Protein AF-A0AAJ5CCW8-F1 (afdb_monomer_lite)

Radius of gyration: 16.3 Å; chains: 1; bounding box: 38×35×53 Å

pLDDT: mean 77.73, std 12.55, range [43.25, 93.69]

Foldseek 3Di:
DDVVVLVVLLVLLCVVVVVCVPDVCLVVQLVSLVVSLVVLVVVLPPPDDLLSNLSSLLSNLSSLLSNLVSCLSVVVLVSNVVSLVSSVVSLVSSPPLVSVQVCLQQGRLLSQLSSCVSVLNLVRNLVSLVSNCPTPVCVVDVVSNVVSVVSNVSSVVSVVVVVD

Secondary structure (DSSP, 8-state):
--HHHHHHHHHHHHTTHHHHTTT--HHHHHHHHHHHHHHHHHHHTS---HHHHHHHHHHHHHHHHHHHHHHHHTT-HHHHHHHHHHHHHHHHHH--HHHHHHIIIIIIHHHHHHHHHHTT-HHHHHHHHHHHHTSHHHHH-HHHHHHHHHHHHHHHHHHHTT--

Sequence (164 aa):
MDMSDVAHAAAGVNAPVETDDRQGGHAKLEKAAVKGHDSVLELQQRNVGERLLRALYALAAEYSTSAAWSCIDARNLDQTQRHLNESATYVGLSQDGPTETRVRVNLSGQPLSTLAHQRRNGPEALAAAQASQASWAARRDPFFDSPGHVRAALAVPALGASRD

Structure (mmCIF, N/CA/C/O backbone):
data_AF-A0AAJ5CCW8-F1
#
_entry.id   AF-A0AAJ5CCW8-F1
#
loop_
_atom_site.group_PDB
_atom_site.id
_atom_site.type_symbol
_atom_site.label_atom_id
_atom_site.label_alt_id
_atom_site.label_comp_id
_atom_site.label_asym_id
_atom_site.label_entity_id
_atom_site.label_seq_id
_atom_site.pdbx_PDB_ins_code
_atom_site.Cartn_x
_atom_site.Cartn_y
_atom_site.Cartn_z
_atom_site.occupancy
_atom_site.B_iso_or_equiv
_atom_site.auth_seq_id
_atom_site.auth_comp_id
_atom_site.auth_asym_id
_atom_site.auth_atom_id
_atom_site.pdbx_PDB_model_num
ATOM 1 N N . MET A 1 1 ? -13.644 4.071 22.074 1.00 64.88 1 MET A N 1
ATOM 2 C CA . MET A 1 1 ? -12.596 3.547 21.184 1.00 64.88 1 MET A CA 1
ATOM 3 C C . MET A 1 1 ? -11.330 4.315 21.499 1.00 64.88 1 MET A C 1
ATOM 5 O O . MET A 1 1 ? -11.420 5.531 21.637 1.00 64.88 1 MET A O 1
ATOM 9 N N . ASP A 1 2 ? -10.216 3.620 21.691 1.00 78.06 2 ASP A N 1
ATOM 10 C CA . ASP A 1 2 ? -8.948 4.210 22.144 1.00 78.06 2 ASP A CA 1
ATOM 11 C C . ASP A 1 2 ? -7.758 3.665 21.331 1.00 78.06 2 ASP A C 1
ATOM 13 O O . ASP A 1 2 ? -7.898 2.727 20.549 1.00 78.06 2 ASP A O 1
ATOM 17 N N . MET A 1 3 ? -6.567 4.236 21.509 1.00 76.31 3 MET A N 1
ATOM 18 C CA . MET A 1 3 ? -5.326 3.829 20.843 1.00 76.31 3 MET A CA 1
ATOM 19 C C . MET A 1 3 ? -4.952 2.359 21.081 1.00 76.31 3 MET A C 1
ATOM 21 O O . MET A 1 3 ? -4.253 1.774 20.256 1.00 76.31 3 MET A O 1
ATOM 25 N N . SER A 1 4 ? -5.437 1.746 22.165 1.00 79.12 4 SER A N 1
ATOM 26 C CA . SER A 1 4 ? -5.298 0.305 22.409 1.00 79.12 4 SER A CA 1
ATOM 27 C C . SER A 1 4 ? -5.991 -0.541 21.329 1.00 79.12 4 SER A C 1
ATOM 29 O O . SER A 1 4 ? -5.431 -1.536 20.871 1.00 79.12 4 SER A O 1
ATOM 31 N N . ASP A 1 5 ? -7.161 -0.106 20.843 1.00 74.38 5 ASP A N 1
ATOM 32 C CA . ASP A 1 5 ? -7.896 -0.800 19.776 1.00 74.38 5 ASP A CA 1
ATOM 33 C C . ASP A 1 5 ? -7.099 -0.765 18.459 1.00 74.38 5 ASP A C 1
ATOM 35 O O . ASP A 1 5 ? -7.025 -1.759 17.736 1.00 74.38 5 ASP A O 1
ATOM 39 N N . VAL A 1 6 ? -6.428 0.360 18.179 1.00 69.38 6 VAL A N 1
ATOM 40 C CA . VAL A 1 6 ? -5.529 0.505 17.021 1.00 69.38 6 VAL A CA 1
ATOM 41 C C . VAL A 1 6 ? -4.279 -0.343 17.182 1.00 69.38 6 VAL A C 1
ATOM 43 O O . VAL A 1 6 ? -3.856 -0.968 16.220 1.00 69.38 6 VAL A O 1
ATOM 46 N N . ALA A 1 7 ? -3.697 -0.408 18.380 1.00 74.25 7 ALA A N 1
ATOM 47 C CA . ALA A 1 7 ? -2.532 -1.249 18.640 1.00 74.25 7 ALA A CA 1
ATOM 48 C C . ALA A 1 7 ? -2.855 -2.741 18.453 1.00 74.25 7 ALA A C 1
ATOM 50 O O . ALA A 1 7 ? -2.058 -3.476 17.872 1.00 74.25 7 ALA A O 1
ATOM 51 N N . HIS A 1 8 ? -4.042 -3.181 18.882 1.00 76.94 8 HIS A N 1
ATOM 52 C CA . HIS A 1 8 ? -4.507 -4.547 18.651 1.00 76.94 8 HIS A CA 1
ATOM 53 C C . HIS A 1 8 ? -4.725 -4.827 17.158 1.00 76.94 8 HIS A C 1
ATOM 55 O O . HIS A 1 8 ? -4.272 -5.850 16.646 1.00 76.94 8 HIS A O 1
ATOM 61 N N . ALA A 1 9 ? -5.346 -3.890 16.437 1.00 73.88 9 ALA A N 1
ATOM 62 C CA . ALA A 1 9 ? -5.501 -3.992 14.990 1.00 73.88 9 ALA A CA 1
ATOM 63 C C . ALA A 1 9 ? -4.146 -3.950 14.252 1.00 73.88 9 ALA A C 1
ATOM 65 O O . ALA A 1 9 ? -3.971 -4.672 13.277 1.00 73.88 9 ALA A O 1
ATOM 66 N N . ALA A 1 10 ? -3.162 -3.185 14.731 1.00 70.81 10 ALA A N 1
ATOM 67 C CA . ALA A 1 10 ? -1.808 -3.125 14.178 1.00 70.81 10 ALA A CA 1
ATOM 68 C C . ALA A 1 10 ? -1.011 -4.416 14.407 1.00 70.81 10 ALA A C 1
ATOM 70 O O . ALA A 1 10 ? -0.263 -4.843 13.530 1.00 70.81 10 ALA A O 1
ATOM 71 N N . ALA A 1 11 ? -1.212 -5.101 15.536 1.00 71.44 11 ALA A N 1
ATOM 72 C CA . ALA A 1 11 ? -0.612 -6.417 15.763 1.00 71.44 11 ALA A CA 1
ATOM 73 C C . ALA A 1 11 ? -1.048 -7.446 14.698 1.00 71.44 11 ALA A C 1
ATOM 75 O O . ALA A 1 11 ? -0.264 -8.314 14.311 1.00 71.44 11 ALA A O 1
ATOM 76 N N . GLY A 1 12 ? -2.267 -7.304 14.165 1.00 68.38 12 GLY A N 1
ATOM 77 C CA . GLY A 1 12 ? -2.777 -8.117 13.060 1.00 68.38 12 GLY A CA 1
ATOM 78 C C . GLY A 1 12 ? -2.079 -7.895 11.711 1.00 68.38 12 GLY A C 1
ATOM 79 O O . GLY A 1 12 ? -2.146 -8.783 10.866 1.00 68.38 12 GLY A O 1
ATOM 80 N N . VAL A 1 13 ? -1.370 -6.774 11.509 1.00 62.19 13 VAL A N 1
ATOM 81 C CA . VAL A 1 13 ? -0.558 -6.524 10.298 1.00 62.19 13 VAL A CA 1
ATOM 82 C C . VAL A 1 13 ? 0.726 -7.355 10.311 1.00 62.19 13 VAL A C 1
ATOM 84 O O . VAL A 1 13 ? 1.154 -7.832 9.263 1.00 62.19 13 VAL A O 1
ATOM 87 N N . ASN A 1 14 ? 1.325 -7.555 11.491 1.00 58.88 14 ASN A N 1
ATOM 88 C CA . ASN A 1 14 ? 2.616 -8.239 11.652 1.00 58.88 14 ASN A CA 1
ATOM 89 C C . ASN A 1 14 ? 2.484 -9.754 11.880 1.00 58.88 14 ASN A C 1
ATOM 91 O O . ASN A 1 14 ? 3.355 -10.514 11.462 1.00 58.88 14 ASN A O 1
ATOM 95 N N . ALA A 1 15 ? 1.388 -10.216 12.491 1.00 58.72 15 ALA A N 1
ATOM 96 C CA . ALA A 1 15 ? 1.136 -11.645 12.728 1.00 58.72 15 ALA A CA 1
ATOM 97 C C . ALA A 1 15 ? 1.183 -12.548 11.461 1.00 58.72 15 ALA A C 1
ATOM 99 O O . ALA A 1 15 ? 1.638 -13.694 11.553 1.00 58.72 15 ALA A O 1
ATOM 100 N N . PRO A 1 16 ? 0.755 -12.087 10.268 1.00 55.00 16 PRO A N 1
ATOM 101 C CA . PRO A 1 16 ? 0.851 -12.862 9.035 1.00 55.00 16 PRO A CA 1
ATOM 102 C C . PRO A 1 16 ? 2.297 -13.026 8.536 1.00 55.00 16 PRO A C 1
ATOM 104 O O . PRO A 1 16 ? 2.636 -14.100 8.047 1.00 55.00 16 PRO A O 1
ATOM 107 N N . VAL A 1 17 ? 3.163 -12.019 8.722 1.00 52.94 17 VAL A N 1
ATOM 108 C CA . VAL A 1 17 ? 4.563 -12.023 8.242 1.00 52.94 17 VAL A CA 1
ATOM 109 C C . VAL A 1 17 ? 5.388 -13.117 8.930 1.00 52.94 17 VAL A C 1
ATOM 111 O O . VAL A 1 17 ? 6.108 -13.858 8.271 1.00 52.94 17 VAL A O 1
ATOM 114 N N . GLU A 1 18 ? 5.207 -13.317 10.239 1.00 48.78 18 GLU A N 1
ATOM 115 C CA . GLU A 1 18 ? 5.891 -14.385 10.995 1.00 48.78 18 GLU A CA 1
ATOM 116 C C . GLU A 1 18 ? 5.386 -15.802 10.662 1.00 48.78 18 GLU A C 1
ATOM 118 O O . GLU A 1 18 ? 6.042 -16.810 10.963 1.00 48.78 18 GLU A O 1
ATOM 123 N N . THR A 1 19 ? 4.195 -15.903 10.069 1.00 47.16 19 THR A N 1
ATOM 124 C CA . THR A 1 19 ? 3.574 -17.179 9.692 1.00 47.16 19 THR A CA 1
ATOM 125 C C . THR A 1 19 ? 3.908 -17.564 8.246 1.00 47.16 19 THR A C 1
ATOM 127 O O . THR A 1 19 ? 4.002 -18.756 7.943 1.00 47.16 19 THR A O 1
ATOM 130 N N . ASP A 1 20 ? 4.132 -16.579 7.370 1.00 50.62 20 ASP A N 1
ATOM 131 C CA . ASP A 1 20 ? 4.414 -16.788 5.946 1.00 50.62 20 ASP A CA 1
ATOM 132 C C . ASP A 1 20 ? 5.796 -17.377 5.669 1.00 50.62 20 ASP A C 1
ATOM 134 O O . ASP A 1 20 ? 5.904 -18.298 4.856 1.00 50.62 20 ASP A O 1
ATOM 138 N N . ASP A 1 21 ? 6.803 -16.966 6.449 1.00 49.00 21 ASP A N 1
ATOM 139 C CA . ASP A 1 21 ? 8.187 -17.468 6.385 1.00 49.00 21 ASP A CA 1
ATOM 140 C C . ASP A 1 21 ? 8.284 -19.009 6.477 1.00 49.00 21 ASP A C 1
ATOM 142 O O . ASP A 1 21 ? 9.308 -19.602 6.140 1.00 49.00 21 ASP A O 1
ATOM 146 N N . ARG A 1 22 ? 7.216 -19.692 6.923 1.00 47.59 22 ARG A N 1
ATOM 147 C CA . ARG A 1 22 ? 7.162 -21.152 7.093 1.00 47.59 22 ARG A CA 1
ATOM 148 C C . ARG A 1 22 ? 6.261 -21.926 6.129 1.00 47.59 22 ARG A C 1
ATOM 150 O O . ARG A 1 22 ? 6.411 -23.146 6.089 1.00 47.59 22 ARG A O 1
ATOM 157 N N . GLN A 1 23 ? 5.293 -21.318 5.431 1.00 47.91 23 GLN A N 1
ATOM 158 C CA . GLN A 1 23 ? 4.212 -22.100 4.785 1.00 47.91 23 GLN A CA 1
ATOM 159 C C . GLN A 1 23 ? 3.814 -21.699 3.353 1.00 47.91 23 GLN A C 1
ATOM 161 O O . GLN A 1 23 ? 2.994 -22.411 2.769 1.00 47.91 23 GLN A O 1
ATOM 166 N N . GLY A 1 24 ? 4.378 -20.638 2.759 1.00 53.53 24 GLY A N 1
ATOM 167 C CA . GLY A 1 24 ? 4.125 -20.285 1.347 1.00 53.53 24 GLY A CA 1
ATOM 168 C C . GLY A 1 24 ? 2.647 -19.999 1.045 1.00 53.53 24 GLY A C 1
ATOM 169 O O . GLY A 1 24 ? 2.085 -20.471 0.054 1.00 53.53 24 GLY A O 1
ATOM 170 N N . GLY A 1 25 ? 1.973 -19.299 1.959 1.00 58.97 25 GLY A N 1
ATOM 171 C CA . GLY A 1 25 ? 0.517 -19.211 2.033 1.00 58.97 25 GLY A CA 1
ATOM 172 C C . GLY A 1 25 ? -0.062 -17.921 1.458 1.00 58.97 25 GLY A C 1
ATOM 173 O O . GLY A 1 25 ? -0.936 -17.339 2.098 1.00 58.97 25 GLY A O 1
ATOM 174 N N . HIS A 1 26 ? 0.369 -17.481 0.273 1.00 67.88 26 HIS A N 1
ATOM 175 C CA . HIS A 1 26 ? 0.058 -16.146 -0.272 1.00 67.88 26 HIS A CA 1
ATOM 176 C C . HIS A 1 26 ? -1.450 -15.807 -0.303 1.00 67.88 26 HIS A C 1
ATOM 178 O O . HIS A 1 26 ? -1.858 -14.717 0.087 1.00 67.88 26 HIS A O 1
ATOM 184 N N . ALA A 1 27 ? -2.324 -16.762 -0.648 1.00 70.19 27 ALA A N 1
ATOM 185 C CA . ALA A 1 27 ? -3.778 -16.534 -0.657 1.00 70.19 27 ALA A CA 1
ATOM 186 C C . ALA A 1 27 ? -4.402 -16.414 0.751 1.00 70.19 27 ALA A C 1
ATOM 188 O O . ALA A 1 27 ? -5.470 -15.823 0.920 1.00 70.19 27 ALA A O 1
ATOM 189 N N . LYS A 1 28 ? -3.776 -17.008 1.777 1.00 75.81 28 LYS A N 1
ATOM 190 C CA . LYS A 1 28 ? -4.209 -16.840 3.174 1.00 75.81 28 LYS A CA 1
ATOM 191 C C . LYS A 1 28 ? -3.764 -15.482 3.710 1.00 75.81 28 LYS A C 1
ATOM 193 O O . LYS A 1 28 ? -4.531 -14.864 4.444 1.00 75.81 28 LYS A O 1
ATOM 198 N N . LEU A 1 29 ? -2.577 -15.022 3.311 1.00 76.19 29 LEU A N 1
ATOM 199 C CA . LEU A 1 29 ? -2.074 -13.694 3.648 1.00 76.19 29 LEU A CA 1
ATOM 200 C C . LEU A 1 29 ? -2.924 -12.580 3.050 1.00 76.19 29 LEU A C 1
ATOM 202 O O . LEU A 1 29 ? -3.338 -11.695 3.791 1.00 76.19 29 LEU A O 1
ATOM 206 N N . GLU A 1 30 ? -3.253 -12.660 1.757 1.00 80.56 30 GLU A N 1
ATOM 207 C CA . GLU A 1 30 ? -4.132 -11.685 1.101 1.00 80.56 30 GLU A CA 1
ATOM 208 C C . GLU A 1 30 ? -5.466 -11.581 1.852 1.00 80.56 30 GLU A C 1
ATOM 210 O O . GLU A 1 30 ? -5.875 -10.498 2.260 1.00 80.56 30 GLU A O 1
ATOM 215 N N . LYS A 1 31 ? -6.114 -12.719 2.136 1.00 83.69 31 LYS A N 1
ATOM 216 C CA . LYS A 1 31 ? -7.386 -12.748 2.875 1.00 83.69 31 LYS A CA 1
ATOM 217 C C . LYS A 1 31 ? -7.271 -12.187 4.289 1.00 83.69 31 LYS A C 1
ATOM 219 O O . LYS A 1 31 ? -8.190 -11.511 4.745 1.00 83.69 31 LYS A O 1
ATOM 224 N N . ALA A 1 32 ? -6.183 -12.483 4.997 1.00 83.44 32 ALA A N 1
ATOM 225 C CA . ALA A 1 32 ? -5.947 -11.940 6.329 1.00 83.44 32 ALA A CA 1
ATOM 226 C C . ALA A 1 32 ? -5.738 -10.420 6.278 1.00 83.44 32 ALA A C 1
ATOM 228 O O . ALA A 1 32 ? -6.315 -9.701 7.093 1.00 83.44 32 ALA A O 1
ATOM 229 N N . ALA A 1 33 ? -4.981 -9.937 5.290 1.00 83.81 33 ALA A N 1
ATOM 230 C CA . ALA A 1 33 ? -4.729 -8.521 5.082 1.00 83.81 33 ALA A CA 1
ATOM 231 C C . ALA A 1 33 ? -6.011 -7.758 4.717 1.00 83.81 33 ALA A C 1
ATOM 233 O O . ALA A 1 33 ? -6.298 -6.731 5.327 1.00 83.81 33 ALA A O 1
ATOM 234 N N . VAL A 1 34 ? -6.833 -8.301 3.812 1.00 86.50 34 VAL A N 1
ATOM 235 C CA . VAL A 1 34 ? -8.146 -7.736 3.459 1.00 86.50 34 VAL A CA 1
ATOM 236 C C . VAL A 1 34 ? -9.079 -7.718 4.671 1.00 86.50 34 VAL A C 1
ATOM 238 O O . VAL A 1 34 ? -9.678 -6.693 4.970 1.00 86.50 34 VAL A O 1
ATOM 241 N N . LYS A 1 35 ? -9.145 -8.805 5.451 1.00 86.81 35 LYS A N 1
ATOM 242 C CA . LYS A 1 35 ? -9.964 -8.837 6.673 1.00 86.81 35 LYS A CA 1
ATOM 243 C C . LYS A 1 35 ? -9.524 -7.783 7.697 1.00 86.81 35 LYS A C 1
ATOM 245 O O . LYS A 1 35 ? -10.364 -7.172 8.3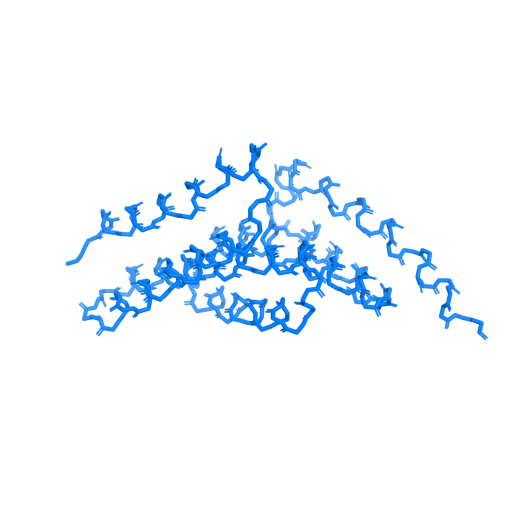60 1.00 86.81 35 LYS A O 1
ATOM 250 N N . GLY A 1 36 ? -8.215 -7.596 7.855 1.00 81.81 36 GLY A N 1
ATOM 251 C CA . GLY A 1 36 ? -7.652 -6.561 8.717 1.00 81.81 36 GLY A CA 1
ATOM 252 C C . GLY A 1 36 ? -8.002 -5.157 8.228 1.00 81.81 36 GLY A C 1
ATOM 253 O O . GLY A 1 36 ? -8.481 -4.344 9.016 1.00 81.81 36 GLY A O 1
ATOM 254 N N . HIS A 1 37 ? -7.862 -4.908 6.924 1.00 85.56 37 HIS A N 1
ATOM 255 C CA . HIS A 1 37 ? -8.300 -3.674 6.272 1.00 85.56 37 HIS A CA 1
ATOM 256 C C . HIS A 1 37 ? -9.786 -3.383 6.532 1.00 85.56 37 HIS A C 1
ATOM 258 O O . HIS A 1 37 ? -10.122 -2.300 7.006 1.00 85.56 37 HIS A O 1
ATOM 264 N N . ASP A 1 38 ? -10.668 -4.357 6.310 1.00 86.44 38 ASP A N 1
ATOM 265 C CA . ASP A 1 38 ? -12.112 -4.179 6.493 1.00 86.44 38 ASP A CA 1
ATOM 266 C C . ASP A 1 38 ? -12.454 -3.864 7.954 1.00 86.44 38 ASP A C 1
ATOM 268 O O . ASP A 1 38 ? -13.235 -2.956 8.235 1.00 86.44 38 ASP A O 1
ATOM 272 N N . SER A 1 39 ? -11.781 -4.531 8.897 1.00 84.88 39 SER A N 1
ATOM 273 C CA . SER A 1 39 ? -11.928 -4.252 10.331 1.00 84.88 39 SER A CA 1
ATOM 274 C C . SER A 1 39 ? -11.526 -2.810 10.674 1.00 84.88 39 SER A C 1
ATOM 276 O O . SER A 1 39 ? -12.171 -2.158 11.492 1.00 84.88 39 SER A O 1
ATOM 278 N N . VAL A 1 40 ? -10.476 -2.278 10.042 1.00 86.00 40 VAL A N 1
ATOM 279 C CA . VAL A 1 40 ? -10.037 -0.886 10.230 1.00 86.00 40 VAL A CA 1
ATOM 280 C C . VAL A 1 40 ? -11.060 0.104 9.673 1.00 86.00 40 VAL A C 1
ATOM 282 O O . VAL A 1 40 ? -11.350 1.108 10.328 1.00 86.00 40 VAL A O 1
ATOM 285 N N . LEU A 1 41 ? -11.654 -0.187 8.513 1.00 86.00 41 LEU A N 1
ATOM 286 C CA . LEU A 1 41 ? -12.711 0.647 7.937 1.00 86.00 41 LEU A CA 1
ATOM 287 C C . LEU A 1 41 ? -13.996 0.626 8.773 1.00 86.00 41 LEU A C 1
ATOM 289 O O . LEU A 1 41 ? -14.634 1.662 8.950 1.00 86.00 41 LEU A O 1
ATOM 293 N N . GLU A 1 42 ? -14.368 -0.514 9.354 1.00 87.19 42 GLU A N 1
ATOM 294 C CA . GLU A 1 42 ? -15.498 -0.588 10.291 1.00 87.19 42 GLU A CA 1
ATOM 295 C C . GLU A 1 42 ? -15.268 0.281 11.533 1.00 87.19 42 GLU A C 1
ATOM 297 O O . GLU A 1 42 ? -16.179 0.952 12.027 1.00 87.19 42 GLU A O 1
ATOM 302 N N . LEU A 1 43 ? -14.036 0.296 12.045 1.00 84.88 43 LEU A N 1
ATOM 303 C CA . LEU A 1 43 ? -13.659 1.143 13.170 1.00 84.88 43 LEU A CA 1
ATOM 304 C C . LEU A 1 43 ? -13.694 2.634 12.808 1.00 84.88 43 LEU A C 1
ATOM 306 O O . LEU A 1 43 ? -14.100 3.451 13.636 1.00 84.88 43 LEU A O 1
ATOM 310 N N . GLN A 1 44 ? -13.338 2.981 11.571 1.00 83.19 44 GLN A N 1
ATOM 311 C CA . GLN A 1 44 ? -13.388 4.343 11.038 1.00 83.19 44 GLN A CA 1
ATOM 312 C C . GLN A 1 44 ? -14.811 4.926 11.011 1.00 83.19 44 GLN A C 1
ATOM 314 O O . GLN A 1 44 ? -14.988 6.126 11.206 1.00 83.19 44 GLN A O 1
ATOM 319 N N . GLN A 1 45 ? -15.828 4.091 10.778 1.00 83.06 45 GLN A N 1
ATOM 320 C CA . GLN A 1 45 ? -17.232 4.522 10.708 1.00 83.06 45 GLN A CA 1
ATOM 321 C C . GLN A 1 45 ? -17.818 4.918 12.072 1.00 83.06 45 GLN A C 1
ATOM 323 O O . GLN A 1 45 ? -18.915 5.475 12.151 1.00 83.06 45 GLN A O 1
ATOM 328 N N . ARG A 1 46 ? -17.107 4.635 13.166 1.00 84.44 46 ARG A N 1
ATOM 329 C CA . ARG A 1 46 ? -17.502 5.050 14.515 1.00 84.44 46 ARG A CA 1
ATOM 330 C C . ARG A 1 46 ? -17.129 6.519 14.718 1.00 84.44 46 ARG A C 1
ATOM 332 O O . ARG A 1 46 ? -16.202 7.021 14.096 1.00 84.44 46 ARG A O 1
ATOM 339 N N . ASN A 1 47 ? -17.824 7.223 15.611 1.00 76.56 47 ASN A N 1
ATOM 340 C CA . ASN A 1 47 ? -17.472 8.608 15.937 1.00 76.56 47 ASN A CA 1
ATOM 341 C C . ASN A 1 47 ? -16.107 8.641 16.660 1.00 76.56 47 ASN A C 1
ATOM 343 O O . ASN A 1 47 ? -16.032 8.403 17.868 1.00 76.56 47 ASN A O 1
ATOM 347 N N . VAL A 1 48 ? -15.030 8.853 15.902 1.00 82.31 48 VAL A N 1
ATOM 348 C CA . VAL A 1 48 ? -13.633 8.809 16.355 1.00 82.31 48 VAL A CA 1
ATOM 349 C C . VAL A 1 48 ? -12.992 10.194 16.283 1.00 82.31 48 VAL A C 1
ATOM 351 O O . VAL A 1 48 ? -13.279 10.986 15.389 1.00 82.31 48 VAL A O 1
ATOM 354 N N . GLY A 1 49 ? -12.096 10.497 17.225 1.00 86.75 49 GLY A N 1
ATOM 355 C CA . GLY A 1 49 ? -11.316 11.736 17.185 1.00 86.75 49 GLY A CA 1
ATOM 356 C C . GLY A 1 49 ? -10.330 11.759 16.011 1.00 86.75 49 GLY A C 1
ATOM 357 O O . GLY A 1 49 ? -9.857 10.717 15.563 1.00 86.75 49 GLY A O 1
ATOM 358 N N . GLU A 1 50 ? -9.958 12.952 15.550 1.00 86.25 50 GLU A N 1
ATOM 359 C CA . GLU A 1 50 ? -9.119 13.150 14.357 1.00 86.25 50 GLU A CA 1
ATOM 360 C C . GLU A 1 50 ? -7.778 12.398 14.407 1.00 86.25 50 GLU A C 1
ATOM 362 O O . GLU A 1 50 ? -7.368 11.772 13.432 1.00 86.25 50 GLU A O 1
ATOM 367 N N . ARG A 1 51 ? -7.109 12.391 15.566 1.00 83.88 51 ARG A N 1
ATOM 368 C CA . ARG A 1 51 ? -5.855 11.644 15.762 1.00 83.88 51 ARG A CA 1
ATOM 369 C C . ARG A 1 51 ? -6.039 10.138 15.561 1.00 83.88 51 ARG A C 1
ATOM 371 O O . ARG A 1 51 ? -5.181 9.489 14.970 1.00 83.88 51 ARG A O 1
ATOM 378 N N . LEU A 1 52 ? -7.146 9.597 16.064 1.00 84.38 52 LEU A N 1
ATOM 379 C CA . LEU A 1 52 ? -7.471 8.180 15.952 1.00 84.38 52 LEU A CA 1
ATOM 380 C C . LEU A 1 52 ? -7.820 7.825 14.501 1.00 84.38 52 LEU A C 1
ATOM 382 O O . LEU A 1 52 ? -7.341 6.824 13.982 1.00 84.38 52 LEU A O 1
ATOM 386 N N . LEU A 1 53 ? -8.572 8.695 13.824 1.00 86.75 53 LEU A N 1
ATOM 387 C CA . LEU A 1 53 ? -8.915 8.555 12.410 1.00 86.75 53 LEU A CA 1
ATOM 388 C C . LEU A 1 53 ? -7.670 8.505 11.508 1.00 86.75 53 LEU A C 1
ATOM 390 O O . LEU A 1 53 ? -7.552 7.628 10.657 1.00 86.75 53 LEU A O 1
ATOM 394 N N . ARG A 1 54 ? -6.708 9.406 11.731 1.00 85.94 54 ARG A N 1
ATOM 395 C CA . ARG A 1 54 ? -5.425 9.428 11.009 1.00 85.94 54 ARG A CA 1
ATOM 396 C C . ARG A 1 54 ? -4.619 8.143 11.205 1.00 85.94 54 ARG A C 1
ATOM 398 O O . ARG A 1 54 ? -4.095 7.598 10.236 1.00 85.94 54 ARG A O 1
ATOM 405 N N . ALA A 1 55 ? -4.574 7.630 12.437 1.00 83.19 55 ALA A N 1
ATOM 406 C CA . ALA A 1 55 ? -3.917 6.361 12.746 1.00 83.19 55 ALA A CA 1
ATOM 407 C C . ALA A 1 55 ? -4.607 5.161 12.067 1.00 83.19 55 ALA A C 1
ATOM 409 O O . ALA A 1 55 ? -3.929 4.256 11.586 1.00 83.19 55 ALA A O 1
ATOM 410 N N . LEU A 1 56 ? -5.941 5.171 11.971 1.00 86.81 56 LEU A N 1
ATOM 411 C CA . LEU A 1 56 ? -6.694 4.150 11.238 1.00 86.81 56 LEU A CA 1
ATOM 412 C C . LEU A 1 56 ? -6.402 4.199 9.732 1.00 86.81 56 LEU A C 1
ATOM 414 O O . LEU A 1 56 ? -6.201 3.151 9.132 1.00 86.81 56 LEU A O 1
ATOM 418 N N . TYR A 1 57 ? -6.288 5.382 9.119 1.00 87.19 57 TYR A N 1
ATOM 419 C CA . TYR A 1 57 ? -5.873 5.478 7.712 1.00 87.19 57 TYR A CA 1
ATOM 420 C C . TYR A 1 57 ? -4.453 4.957 7.483 1.00 87.19 57 TYR A C 1
ATOM 422 O O . TYR A 1 57 ? -4.218 4.196 6.549 1.00 87.19 57 TYR A O 1
ATOM 430 N N . ALA A 1 58 ? -3.513 5.308 8.358 1.00 83.88 58 ALA A N 1
ATOM 431 C CA . ALA A 1 58 ? -2.165 4.747 8.333 1.00 83.88 58 ALA A CA 1
ATOM 432 C C . ALA A 1 58 ? -2.197 3.206 8.337 1.00 83.88 58 ALA A C 1
ATOM 434 O O . ALA A 1 58 ? -1.561 2.560 7.505 1.00 83.88 58 ALA A O 1
ATOM 435 N N . LEU A 1 59 ? -3.016 2.627 9.215 1.00 85.31 59 LEU A N 1
ATOM 436 C CA . LEU A 1 59 ? -3.159 1.184 9.347 1.00 85.31 59 LEU A CA 1
ATOM 437 C C . LEU A 1 59 ? -3.855 0.527 8.137 1.00 85.31 59 LEU A C 1
ATOM 439 O O . LEU A 1 59 ? -3.447 -0.545 7.692 1.00 85.31 59 LEU A O 1
ATOM 443 N N . ALA A 1 60 ? -4.868 1.176 7.559 1.00 88.12 60 ALA A N 1
ATOM 444 C CA . ALA A 1 60 ? -5.515 0.718 6.328 1.00 88.12 60 ALA A CA 1
ATOM 445 C C . ALA A 1 60 ? -4.529 0.687 5.149 1.00 88.12 60 ALA A C 1
ATOM 447 O O . ALA A 1 60 ? -4.561 -0.241 4.334 1.00 88.12 60 ALA A O 1
ATOM 448 N N . ALA A 1 61 ? -3.613 1.659 5.078 1.00 86.06 61 ALA A N 1
ATOM 449 C CA . ALA A 1 61 ? -2.558 1.677 4.072 1.00 86.06 61 ALA A CA 1
ATOM 450 C C . ALA A 1 61 ? -1.584 0.499 4.229 1.00 86.06 61 ALA A C 1
ATOM 452 O O . ALA A 1 61 ? -1.204 -0.135 3.240 1.00 86.06 61 ALA A O 1
ATOM 453 N N . GLU A 1 62 ? -1.203 0.174 5.467 1.00 83.75 62 GLU A N 1
ATOM 454 C CA . GLU A 1 62 ? -0.339 -0.972 5.763 1.00 83.75 62 GLU A CA 1
ATOM 455 C C . GLU A 1 62 ? -0.993 -2.290 5.333 1.00 83.75 62 GLU A C 1
ATOM 457 O O . GLU A 1 62 ? -0.393 -3.042 4.562 1.00 83.75 62 GLU A O 1
ATOM 462 N N . TYR A 1 63 ? -2.251 -2.528 5.722 1.00 86.75 63 TYR A N 1
ATOM 463 C CA . TYR A 1 63 ? -2.992 -3.726 5.314 1.00 86.75 63 TYR A CA 1
ATOM 464 C C . TYR A 1 63 ? -3.149 -3.849 3.797 1.00 86.75 63 TYR A C 1
ATOM 466 O O . TYR A 1 63 ? -2.895 -4.917 3.237 1.00 86.75 63 TYR A O 1
ATOM 474 N N . SER A 1 64 ? -3.511 -2.754 3.124 1.00 89.00 64 SER A N 1
ATOM 475 C CA . SER A 1 64 ? -3.628 -2.728 1.660 1.00 89.00 64 SER A CA 1
ATOM 476 C C . SER A 1 64 ? -2.300 -3.114 1.011 1.00 89.00 64 SER A C 1
ATOM 478 O O . SER A 1 64 ? -2.248 -3.883 0.055 1.00 89.00 64 SER A O 1
ATOM 480 N N . THR A 1 65 ? -1.185 -2.657 1.574 1.00 87.00 65 THR A N 1
ATOM 481 C CA . THR A 1 65 ? 0.122 -2.995 1.021 1.00 87.00 65 THR A CA 1
ATOM 482 C C . THR A 1 65 ? 0.516 -4.457 1.254 1.00 87.00 65 THR A C 1
ATOM 484 O O . THR A 1 65 ? 1.059 -5.099 0.353 1.00 87.00 65 THR A O 1
ATOM 487 N N . SER A 1 66 ? 0.207 -5.023 2.421 1.00 85.25 66 SER A N 1
ATOM 488 C CA . SER A 1 66 ? 0.407 -6.456 2.676 1.00 85.25 66 SER A CA 1
ATOM 489 C C . SER A 1 66 ? -0.402 -7.330 1.705 1.00 85.25 66 SER A C 1
ATOM 491 O O . SER A 1 66 ? 0.103 -8.337 1.196 1.00 85.25 66 SER A O 1
ATOM 493 N N . ALA A 1 67 ? -1.631 -6.917 1.373 1.00 88.38 67 ALA A N 1
ATOM 494 C CA . ALA A 1 67 ? -2.435 -7.573 0.342 1.00 88.38 67 ALA A CA 1
ATOM 495 C C . ALA A 1 67 ? -1.792 -7.447 -1.054 1.00 88.38 67 ALA A C 1
ATOM 497 O O . ALA A 1 67 ? -1.725 -8.430 -1.795 1.00 88.38 67 ALA A O 1
ATOM 498 N N . ALA A 1 68 ? -1.244 -6.273 -1.394 1.00 89.25 68 ALA A N 1
ATOM 499 C CA . ALA A 1 68 ? -0.548 -6.053 -2.663 1.00 89.25 68 ALA A CA 1
ATOM 500 C C . ALA A 1 68 ? 0.666 -6.983 -2.843 1.00 89.25 68 ALA A C 1
ATOM 502 O O . ALA A 1 68 ? 0.832 -7.551 -3.924 1.00 89.25 68 ALA A O 1
ATOM 503 N N . TRP A 1 69 ? 1.480 -7.175 -1.799 1.00 86.44 69 TRP A N 1
ATOM 504 C CA . TRP A 1 69 ? 2.611 -8.112 -1.816 1.00 86.44 69 TRP A CA 1
ATOM 505 C C . TRP A 1 69 ? 2.167 -9.555 -2.047 1.00 86.44 69 TRP A C 1
ATOM 507 O O . TRP A 1 69 ? 2.683 -10.219 -2.943 1.00 86.44 69 TRP A O 1
ATOM 517 N N . SER A 1 70 ? 1.124 -9.987 -1.339 1.00 87.12 70 SER A N 1
ATOM 518 C CA . SER A 1 70 ? 0.536 -11.317 -1.533 1.00 87.12 70 SER A CA 1
ATOM 519 C C . SER A 1 70 ? 0.068 -11.529 -2.983 1.00 87.12 70 SER A C 1
ATOM 521 O O . SER A 1 70 ? 0.276 -12.593 -3.568 1.00 87.12 70 SER A O 1
ATOM 523 N N . CYS A 1 71 ? -0.515 -10.495 -3.600 1.00 89.31 71 CYS A N 1
ATOM 524 C CA . CYS A 1 71 ? -0.937 -10.529 -5.002 1.00 89.31 71 CYS A CA 1
ATOM 525 C C . CYS A 1 71 ? 0.243 -10.545 -5.989 1.00 89.31 71 CYS A C 1
ATOM 527 O O . CYS A 1 71 ? 0.155 -11.206 -7.024 1.00 89.31 71 CYS A O 1
ATOM 529 N N . ILE A 1 72 ? 1.344 -9.847 -5.682 1.00 87.44 72 ILE A N 1
ATOM 530 C CA . ILE A 1 72 ? 2.572 -9.836 -6.499 1.00 87.44 72 ILE A CA 1
ATOM 531 C C . ILE A 1 72 ? 3.183 -11.228 -6.583 1.00 87.44 72 ILE A C 1
ATOM 533 O O . ILE A 1 72 ? 3.564 -11.663 -7.677 1.00 87.44 72 ILE A O 1
ATOM 537 N N . ASP A 1 73 ? 3.245 -11.923 -5.449 1.00 84.81 73 ASP A N 1
ATOM 538 C CA . ASP A 1 73 ? 3.763 -13.288 -5.372 1.00 84.81 73 ASP A CA 1
ATOM 53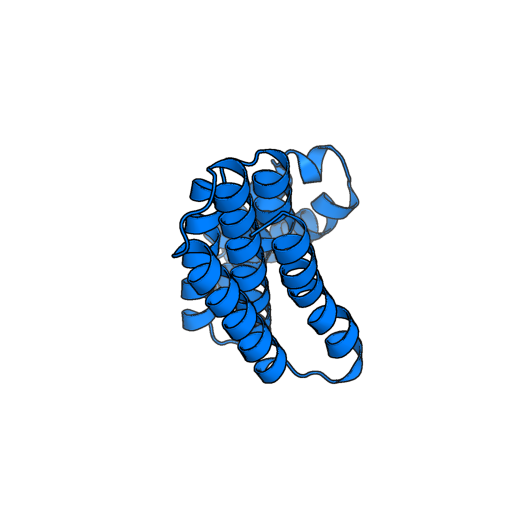9 C C . ASP A 1 73 ? 2.873 -14.251 -6.166 1.00 84.81 73 ASP A C 1
ATOM 541 O O . ASP A 1 73 ? 3.362 -15.093 -6.919 1.00 84.81 73 ASP A O 1
ATOM 545 N N . ALA A 1 74 ? 1.553 -14.048 -6.101 1.00 87.56 74 ALA A N 1
ATOM 546 C CA . ALA A 1 74 ? 0.564 -14.783 -6.886 1.00 87.56 74 ALA A CA 1
ATOM 547 C C . ALA A 1 74 ? 0.457 -14.343 -8.365 1.00 87.56 74 ALA A C 1
ATOM 549 O O . ALA A 1 74 ? -0.356 -14.900 -9.103 1.00 87.56 74 ALA A O 1
ATOM 550 N N . ARG A 1 75 ? 1.246 -13.353 -8.817 1.00 88.44 75 ARG A N 1
ATOM 551 C CA . ARG A 1 75 ? 1.193 -12.758 -10.172 1.00 88.44 75 ARG A CA 1
ATOM 552 C C . ARG A 1 75 ? -0.173 -12.173 -10.565 1.00 88.44 75 ARG A C 1
ATOM 554 O O . ARG A 1 75 ? -0.468 -12.034 -11.752 1.00 88.44 75 ARG A O 1
ATOM 561 N N . ASN A 1 76 ? -0.992 -11.777 -9.595 1.00 90.88 76 ASN A N 1
ATOM 562 C CA . ASN A 1 76 ? -2.284 -11.139 -9.837 1.00 90.88 76 ASN A CA 1
ATOM 563 C C . ASN A 1 76 ? -2.135 -9.613 -9.956 1.00 90.88 76 ASN A C 1
ATOM 565 O O . ASN A 1 76 ? -2.429 -8.861 -9.028 1.00 90.88 76 ASN A O 1
ATOM 569 N N . LEU A 1 77 ? -1.657 -9.164 -11.119 1.00 91.19 77 LEU A N 1
ATOM 570 C CA . LEU A 1 77 ? -1.240 -7.775 -11.353 1.00 91.19 77 LEU A CA 1
ATOM 571 C C . LEU A 1 77 ? -2.374 -6.751 -11.181 1.00 91.19 77 LEU A C 1
ATOM 573 O O . LEU A 1 77 ? -2.123 -5.614 -10.777 1.00 91.19 77 LEU A O 1
ATOM 577 N N . ASP A 1 78 ? -3.613 -7.136 -11.488 1.00 91.62 78 ASP A N 1
ATOM 578 C CA . ASP A 1 78 ? -4.773 -6.246 -11.386 1.00 91.62 78 ASP A CA 1
ATOM 579 C C . ASP A 1 78 ? -5.170 -6.010 -9.928 1.00 91.62 78 ASP A C 1
ATOM 581 O O . ASP A 1 78 ? -5.385 -4.866 -9.520 1.00 91.62 78 ASP A O 1
ATOM 585 N N . GLN A 1 79 ? -5.191 -7.075 -9.119 1.00 91.44 79 GLN A N 1
ATOM 586 C CA . GLN A 1 79 ? -5.426 -6.960 -7.678 1.00 91.44 79 GLN A CA 1
ATOM 587 C C . GLN A 1 79 ? -4.285 -6.216 -6.987 1.00 91.44 79 GLN A C 1
ATOM 589 O O . GLN A 1 79 ? -4.545 -5.346 -6.157 1.00 91.44 79 GLN A O 1
ATOM 594 N N . THR A 1 80 ? -3.032 -6.463 -7.389 1.00 91.50 80 THR A N 1
ATOM 595 C CA . THR A 1 80 ? -1.893 -5.671 -6.911 1.00 91.50 80 THR A CA 1
ATOM 596 C C . THR A 1 80 ? -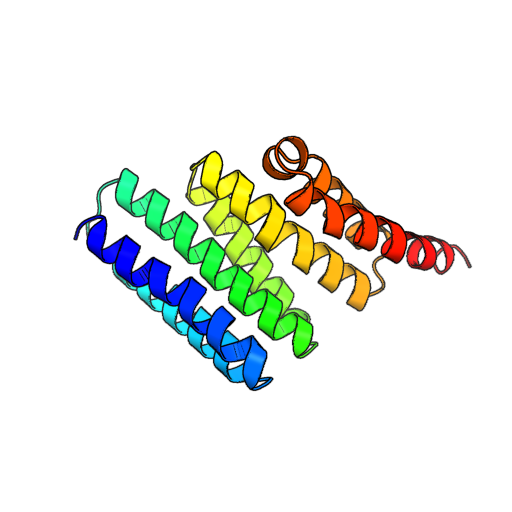2.119 -4.183 -7.167 1.00 91.50 80 THR A C 1
ATOM 598 O O . THR A 1 80 ? -2.000 -3.387 -6.240 1.00 91.50 80 THR A O 1
ATOM 601 N N . GLN A 1 81 ? -2.473 -3.785 -8.395 1.00 91.38 81 GLN A N 1
ATOM 602 C CA . GLN A 1 81 ? -2.697 -2.372 -8.711 1.00 91.38 81 GLN A CA 1
ATOM 603 C C . GLN A 1 81 ? -3.806 -1.760 -7.851 1.00 91.38 81 GLN A C 1
ATOM 605 O O . GLN A 1 81 ? -3.657 -0.632 -7.380 1.00 91.38 81 GLN A O 1
ATOM 610 N N . ARG A 1 82 ? -4.910 -2.488 -7.642 1.00 93.69 82 ARG A N 1
ATOM 611 C CA . ARG A 1 82 ? -6.024 -2.014 -6.814 1.00 93.69 82 ARG A CA 1
ATOM 612 C C . ARG A 1 82 ? -5.565 -1.726 -5.387 1.00 93.69 82 ARG A C 1
ATOM 614 O O . ARG A 1 82 ? -5.752 -0.611 -4.910 1.00 93.69 82 ARG A O 1
ATOM 621 N N . HIS A 1 83 ? -4.887 -2.681 -4.763 1.00 91.75 83 HIS A N 1
ATOM 622 C CA . HIS A 1 83 ? -4.387 -2.535 -3.401 1.00 91.75 83 HIS A CA 1
ATOM 623 C C . HIS A 1 83 ? -3.319 -1.442 -3.256 1.00 91.75 83 HIS A C 1
ATOM 625 O O . HIS A 1 83 ? -3.271 -0.746 -2.241 1.00 91.75 83 HIS A O 1
ATOM 631 N N . LEU A 1 84 ? -2.485 -1.225 -4.281 1.00 89.19 84 LEU A N 1
ATOM 632 C CA . LEU A 1 84 ? -1.537 -0.105 -4.290 1.00 89.19 84 LEU A CA 1
ATOM 633 C C . LEU A 1 84 ? -2.237 1.254 -4.387 1.00 89.19 84 LEU A C 1
ATOM 635 O O . LEU A 1 84 ? -1.808 2.200 -3.726 1.00 89.19 84 LEU A O 1
ATOM 639 N N . ASN A 1 85 ? -3.319 1.353 -5.162 1.00 91.06 85 ASN A N 1
ATOM 640 C CA . ASN A 1 85 ? -4.111 2.578 -5.246 1.00 91.06 85 ASN A CA 1
ATOM 641 C C . ASN A 1 85 ? -4.807 2.880 -3.910 1.00 91.06 85 ASN A C 1
ATOM 643 O O . ASN A 1 85 ? -4.731 4.010 -3.434 1.00 91.06 85 ASN A O 1
ATOM 647 N N . GLU A 1 86 ? -5.417 1.870 -3.282 1.00 90.81 86 GLU A N 1
ATOM 648 C CA . GLU A 1 86 ? -6.024 1.976 -1.944 1.00 90.81 86 GLU A CA 1
ATOM 649 C C . GLU A 1 86 ? -4.993 2.443 -0.907 1.00 90.81 86 GLU A C 1
ATOM 651 O O . GLU A 1 86 ? -5.203 3.440 -0.214 1.00 90.81 86 GLU A O 1
ATOM 656 N N . SER A 1 87 ? -3.825 1.793 -0.874 1.00 88.62 87 SER A N 1
ATOM 657 C CA . SER A 1 87 ? -2.711 2.181 -0.005 1.00 88.62 87 SER A CA 1
ATOM 658 C C . SER A 1 87 ? -2.297 3.641 -0.220 1.00 88.62 87 SER A C 1
ATOM 660 O O . SER A 1 87 ? -2.208 4.407 0.740 1.00 88.62 87 SER A O 1
ATOM 662 N N . ALA A 1 88 ? -2.111 4.070 -1.474 1.00 85.12 88 ALA A N 1
ATOM 663 C CA . ALA A 1 88 ? -1.738 5.447 -1.793 1.00 85.12 88 ALA A CA 1
ATOM 664 C C . ALA A 1 88 ? -2.786 6.468 -1.318 1.00 85.12 88 ALA A C 1
ATOM 666 O O . ALA A 1 88 ? -2.422 7.518 -0.778 1.00 85.12 88 ALA A O 1
ATOM 667 N N . THR A 1 89 ? -4.077 6.154 -1.465 1.00 88.31 89 THR A N 1
ATOM 668 C CA . THR A 1 89 ? -5.169 6.982 -0.941 1.00 88.31 89 THR A CA 1
ATOM 669 C C . THR A 1 89 ? -5.075 7.125 0.577 1.00 88.31 89 THR A C 1
ATOM 671 O O . THR A 1 89 ? -5.072 8.246 1.088 1.00 88.31 89 THR A O 1
ATOM 674 N N . TYR A 1 90 ? -4.939 6.020 1.309 1.00 87.31 90 TYR A N 1
ATOM 675 C CA . TYR A 1 90 ? -4.907 6.053 2.771 1.00 87.31 90 TYR A CA 1
ATOM 676 C C . TYR A 1 90 ? -3.641 6.697 3.342 1.00 87.31 90 TYR A C 1
ATOM 678 O O . TYR A 1 90 ? -3.719 7.414 4.340 1.00 87.31 90 TYR A O 1
ATOM 686 N N . VAL A 1 91 ? -2.492 6.538 2.678 1.00 83.94 91 VAL A N 1
ATOM 687 C CA . VAL A 1 91 ? -1.271 7.280 3.020 1.00 83.94 91 VAL A CA 1
ATOM 688 C C . VAL A 1 91 ? -1.540 8.785 2.985 1.00 83.94 91 VAL A C 1
ATOM 690 O O . VAL A 1 91 ? -1.231 9.475 3.957 1.00 83.94 91 VAL A O 1
ATOM 693 N N . GLY A 1 92 ? -2.167 9.286 1.914 1.00 83.12 92 GLY A N 1
ATOM 694 C CA . GLY A 1 92 ? -2.517 10.703 1.786 1.00 83.12 92 GLY A CA 1
ATOM 695 C C . GLY A 1 92 ? -3.498 11.186 2.859 1.00 83.12 92 GLY A C 1
ATOM 696 O O . GLY A 1 92 ? -3.356 12.296 3.373 1.00 83.12 92 GLY A O 1
ATOM 697 N N . LEU A 1 93 ? -4.463 10.344 3.242 1.00 87.00 93 LEU A N 1
ATOM 698 C CA . LEU A 1 93 ? -5.459 10.666 4.271 1.00 87.00 93 LEU A CA 1
ATOM 699 C C . LEU A 1 93 ? -4.910 10.604 5.702 1.00 87.00 93 LEU A C 1
ATOM 701 O O . LEU A 1 93 ? -5.416 11.307 6.576 1.00 87.00 93 LEU A O 1
ATOM 705 N N . SER A 1 94 ? -3.879 9.795 5.958 1.00 84.06 94 SER A N 1
ATOM 706 C CA . SER A 1 94 ? -3.302 9.664 7.300 1.00 84.06 94 SER A CA 1
ATOM 707 C C . SER A 1 94 ? -2.615 10.945 7.785 1.00 84.06 94 SER A C 1
ATOM 709 O O . SER A 1 94 ? -2.618 11.209 8.985 1.00 84.06 94 SER A O 1
ATOM 711 N N . GLN A 1 95 ? -2.062 11.763 6.875 1.00 76.94 95 GLN A N 1
ATOM 712 C CA . GLN A 1 95 ? -1.324 13.001 7.192 1.00 76.94 95 GLN A CA 1
ATOM 713 C C . GLN A 1 95 ? -0.283 12.832 8.319 1.00 76.94 95 GLN A C 1
ATOM 715 O O . GLN A 1 95 ? -0.002 13.767 9.074 1.00 76.94 95 GLN A O 1
ATOM 720 N N . ASP A 1 96 ? 0.251 11.622 8.479 1.00 66.88 96 ASP A N 1
ATOM 721 C CA . ASP A 1 96 ? 1.178 11.263 9.542 1.00 66.88 96 ASP A CA 1
ATOM 722 C C . ASP A 1 96 ? 2.576 11.147 8.944 1.00 66.88 96 ASP A C 1
ATOM 724 O O . ASP A 1 96 ? 2.932 10.098 8.430 1.00 66.88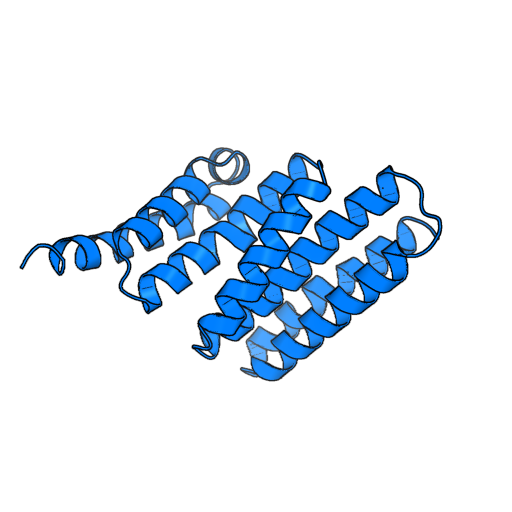 96 ASP A O 1
ATOM 728 N N . GLY A 1 97 ? 3.372 12.218 8.972 1.00 60.41 97 GLY A N 1
ATOM 729 C CA . GLY A 1 97 ? 4.666 12.276 8.271 1.00 60.41 97 GLY A CA 1
ATOM 730 C C . GLY A 1 97 ? 5.586 11.052 8.478 1.00 60.41 97 GLY A C 1
ATOM 731 O O . GLY A 1 97 ? 6.137 10.535 7.502 1.00 60.41 97 GLY A O 1
ATOM 732 N N . PRO A 1 98 ? 5.758 10.535 9.709 1.00 61.69 98 PRO A N 1
ATOM 733 C CA . PRO A 1 98 ? 6.481 9.289 9.969 1.00 61.69 98 PRO A CA 1
ATOM 734 C C . PRO A 1 98 ? 5.875 8.034 9.321 1.00 61.69 98 PRO A C 1
ATOM 736 O O . PRO A 1 98 ? 6.623 7.245 8.737 1.00 61.69 98 PRO A O 1
ATOM 739 N N . THR A 1 99 ? 4.556 7.840 9.389 1.00 57.38 99 THR A N 1
ATOM 740 C CA . THR A 1 99 ? 3.878 6.671 8.796 1.00 57.38 99 THR A CA 1
ATOM 741 C C . THR A 1 99 ? 3.737 6.806 7.285 1.00 57.38 99 THR A C 1
ATOM 743 O O . THR A 1 99 ? 4.016 5.869 6.546 1.00 57.38 99 THR A O 1
ATOM 746 N N . GLU A 1 100 ? 3.457 8.011 6.808 1.00 57.53 100 GLU A N 1
ATOM 747 C CA . GLU A 1 100 ? 3.530 8.424 5.415 1.00 57.53 100 GLU A CA 1
ATOM 748 C C . GLU A 1 100 ? 4.905 8.110 4.831 1.00 57.53 100 GLU A C 1
ATOM 750 O O . GLU A 1 100 ? 4.987 7.613 3.714 1.00 57.53 100 GLU A O 1
ATOM 755 N N . THR A 1 101 ? 5.985 8.321 5.588 1.00 55.22 101 THR A N 1
ATOM 756 C CA . THR A 1 101 ? 7.331 7.940 5.156 1.00 55.22 101 THR A CA 1
ATOM 757 C C . THR A 1 101 ? 7.534 6.426 5.228 1.00 55.22 101 THR A C 1
ATOM 759 O O . THR A 1 101 ? 7.992 5.833 4.261 1.00 55.22 101 THR A O 1
ATOM 762 N N . ARG A 1 102 ? 7.193 5.750 6.329 1.00 59.53 102 ARG A N 1
ATOM 763 C CA . ARG A 1 102 ? 7.442 4.304 6.468 1.00 59.53 102 ARG A CA 1
ATOM 764 C C . ARG A 1 102 ? 6.655 3.475 5.444 1.00 59.53 102 ARG A C 1
ATOM 766 O O . ARG A 1 102 ? 7.233 2.594 4.809 1.00 59.53 102 ARG A O 1
ATOM 773 N N . VAL A 1 103 ? 5.379 3.802 5.233 1.00 59.62 103 VAL A N 1
ATOM 774 C CA . VAL A 1 103 ? 4.514 3.135 4.252 1.00 59.62 103 VAL A CA 1
ATOM 775 C C . VAL A 1 103 ? 4.939 3.480 2.827 1.00 59.62 103 VAL A C 1
ATOM 777 O O . VAL A 1 103 ? 5.057 2.586 1.999 1.00 59.62 103 VAL A O 1
ATOM 780 N N . ARG A 1 104 ? 5.263 4.743 2.521 1.00 59.41 104 ARG A N 1
ATOM 781 C CA . ARG A 1 104 ? 5.687 5.138 1.163 1.00 59.41 104 ARG A CA 1
ATOM 782 C C . ARG A 1 104 ? 7.004 4.501 0.726 1.00 59.41 104 ARG A C 1
ATOM 784 O O . ARG A 1 104 ? 7.186 4.236 -0.458 1.00 59.41 104 ARG A O 1
ATOM 791 N N . VAL A 1 105 ? 7.904 4.251 1.676 1.00 54.00 105 VAL A N 1
ATOM 792 C CA . VAL A 1 105 ? 9.267 3.765 1.416 1.00 54.00 105 VAL A CA 1
ATOM 793 C C . VAL A 1 105 ? 9.355 2.259 1.399 1.00 54.00 105 VAL A C 1
ATOM 795 O O . VAL A 1 105 ? 9.896 1.689 0.462 1.00 54.00 105 VAL A O 1
ATOM 798 N N . ASN A 1 106 ? 8.822 1.599 2.419 1.00 53.31 106 ASN A N 1
ATOM 799 C CA . ASN A 1 106 ? 8.982 0.152 2.530 1.00 53.31 106 ASN A CA 1
ATOM 800 C C . ASN A 1 106 ? 7.835 -0.598 1.888 1.00 53.31 106 ASN A C 1
ATOM 802 O O . ASN A 1 106 ? 8.021 -1.701 1.378 1.00 53.31 106 ASN A O 1
ATOM 806 N N . LEU A 1 107 ? 6.650 0.003 1.929 1.00 59.03 107 LEU A N 1
ATOM 807 C CA . LEU A 1 107 ? 5.432 -0.699 1.620 1.00 59.03 107 LEU A CA 1
ATOM 808 C C . LEU A 1 107 ? 4.927 -0.342 0.233 1.00 59.03 107 LEU A C 1
ATOM 810 O O . LEU A 1 107 ? 4.801 -1.281 -0.513 1.00 59.03 107 LEU A O 1
ATOM 814 N N . SER A 1 108 ? 4.710 0.902 -0.199 1.00 58.09 108 SER A N 1
ATOM 815 C CA . SER A 1 108 ? 4.052 1.154 -1.500 1.00 58.09 108 SER A CA 1
ATOM 816 C C . SER A 1 108 ? 4.994 1.328 -2.704 1.00 58.09 108 SER A C 1
ATOM 818 O O . SER A 1 108 ? 4.707 0.790 -3.774 1.00 58.09 108 SER A O 1
ATOM 820 N N . GLY A 1 109 ? 6.136 2.017 -2.566 1.00 70.19 109 GLY A N 1
ATOM 821 C CA . GLY A 1 109 ? 7.061 2.255 -3.693 1.00 70.19 109 GLY A CA 1
ATOM 822 C C . GLY A 1 109 ? 7.745 0.983 -4.205 1.00 70.19 109 GLY A C 1
ATOM 823 O O . GLY A 1 109 ? 7.943 0.784 -5.404 1.00 70.19 109 GLY A O 1
ATOM 824 N N . GLN A 1 110 ? 8.034 0.073 -3.282 1.00 79.44 110 GLN A N 1
ATOM 825 C CA . GLN A 1 110 ? 8.654 -1.211 -3.557 1.00 79.44 110 GLN A CA 1
ATOM 826 C C . GLN A 1 110 ? 7.760 -2.126 -4.435 1.00 79.44 110 GLN A C 1
ATOM 828 O O . GLN A 1 110 ? 8.153 -2.447 -5.561 1.00 79.44 110 GLN A O 1
ATOM 833 N N . PRO A 1 111 ? 6.574 -2.570 -3.998 1.00 80.12 111 PRO A N 1
ATOM 834 C CA . PRO A 1 111 ? 5.680 -3.400 -4.797 1.00 80.12 111 PRO A CA 1
ATOM 835 C C . PRO A 1 111 ? 5.227 -2.710 -6.081 1.00 80.12 111 PRO A C 1
ATOM 837 O O . PRO A 1 111 ? 5.021 -3.411 -7.064 1.00 80.12 111 PRO A O 1
ATOM 840 N N . LEU A 1 112 ? 5.148 -1.372 -6.134 1.00 84.38 112 LEU A N 1
ATOM 841 C CA . LEU A 1 112 ? 4.913 -0.662 -7.394 1.00 84.38 112 LEU A CA 1
ATOM 842 C C . LEU A 1 112 ? 6.055 -0.894 -8.395 1.00 84.38 112 LEU A C 1
ATOM 844 O O . LEU A 1 112 ? 5.798 -1.228 -9.550 1.00 84.38 112 LEU A O 1
ATOM 848 N N . SER A 1 113 ? 7.311 -0.802 -7.948 1.00 85.75 113 SER A N 1
ATOM 849 C CA . SER A 1 113 ? 8.470 -1.140 -8.783 1.00 85.75 113 SER A CA 1
ATOM 850 C C . SER A 1 113 ? 8.435 -2.607 -9.240 1.00 85.75 113 SER A C 1
ATOM 852 O O . SER A 1 113 ? 8.665 -2.897 -10.415 1.00 85.75 113 SER A O 1
ATOM 854 N N . THR A 1 114 ? 8.059 -3.538 -8.353 1.00 88.00 114 THR A N 1
ATOM 855 C CA . THR A 1 114 ? 7.916 -4.963 -8.698 1.00 88.00 114 THR A CA 1
ATOM 856 C C . THR A 1 114 ? 6.781 -5.205 -9.695 1.00 88.00 114 THR A C 1
ATOM 858 O O . THR A 1 114 ? 6.974 -5.935 -10.664 1.00 88.00 114 THR A O 1
ATOM 861 N N . LEU A 1 115 ? 5.618 -4.580 -9.502 1.00 90.19 115 LEU A N 1
ATOM 862 C CA . LEU A 1 115 ? 4.471 -4.658 -10.407 1.00 90.19 115 LEU A CA 1
ATOM 863 C C . LEU A 1 115 ? 4.843 -4.146 -11.800 1.00 90.19 115 LEU A C 1
ATOM 865 O O . LEU A 1 115 ? 4.624 -4.839 -12.795 1.00 90.19 115 LEU A O 1
ATOM 869 N N . ALA A 1 116 ? 5.448 -2.959 -11.871 1.00 88.56 116 ALA A N 1
ATOM 870 C CA . ALA A 1 116 ? 5.906 -2.364 -13.120 1.00 88.56 116 ALA A CA 1
ATOM 871 C C . ALA A 1 116 ? 6.943 -3.257 -13.817 1.00 88.56 116 ALA A C 1
ATOM 873 O O . ALA A 1 116 ? 6.843 -3.499 -15.020 1.00 88.56 116 ALA A O 1
ATOM 874 N N . HIS A 1 117 ? 7.875 -3.845 -13.063 1.00 87.12 117 HIS A N 1
ATOM 875 C CA . HIS A 1 117 ? 8.831 -4.811 -13.598 1.00 87.12 117 HIS A CA 1
ATOM 876 C C . HIS A 1 117 ? 8.139 -6.070 -14.152 1.00 87.12 117 HIS A C 1
ATOM 878 O O . HIS A 1 117 ? 8.437 -6.493 -15.270 1.00 87.12 117 HIS A O 1
ATOM 884 N N . GLN A 1 118 ? 7.173 -6.648 -13.427 1.00 89.88 118 GLN A N 1
ATOM 885 C CA . GLN A 1 118 ? 6.395 -7.802 -13.899 1.00 89.88 118 GLN A CA 1
ATOM 886 C C . GLN A 1 118 ? 5.576 -7.476 -15.160 1.00 89.88 118 GLN A C 1
ATOM 888 O O . GLN A 1 118 ? 5.412 -8.344 -16.017 1.00 89.88 118 GLN A O 1
ATOM 893 N N . ARG A 1 119 ? 5.132 -6.222 -15.313 1.00 90.06 119 ARG A N 1
ATOM 894 C CA . ARG A 1 119 ? 4.480 -5.686 -16.520 1.00 90.06 119 ARG A CA 1
ATOM 895 C C . ARG A 1 119 ? 5.447 -5.308 -17.645 1.00 90.06 119 ARG A C 1
ATOM 897 O O . ARG A 1 119 ? 4.990 -4.843 -18.684 1.00 90.06 119 ARG A O 1
ATOM 904 N N . ARG A 1 120 ? 6.761 -5.490 -17.461 1.00 89.44 120 ARG A N 1
ATOM 905 C CA . ARG A 1 120 ? 7.820 -5.034 -18.386 1.00 89.44 120 ARG A CA 1
ATOM 906 C C . ARG A 1 120 ? 7.833 -3.513 -18.606 1.00 89.44 120 ARG A C 1
ATOM 908 O O . ARG A 1 120 ? 8.410 -3.038 -19.580 1.00 89.44 120 ARG A O 1
ATOM 915 N N . ASN A 1 121 ? 7.255 -2.736 -17.692 1.00 89.38 121 ASN A N 1
ATOM 916 C CA . ASN A 1 121 ? 7.303 -1.279 -17.719 1.00 89.38 121 ASN A CA 1
ATOM 917 C C . ASN A 1 121 ? 8.580 -0.779 -17.021 1.00 89.38 121 ASN A C 1
ATOM 919 O O . ASN A 1 121 ? 8.563 -0.378 -15.857 1.00 89.38 121 ASN A O 1
ATOM 923 N N . GLY A 1 122 ? 9.707 -0.843 -17.736 1.00 88.56 122 GLY A N 1
ATOM 924 C CA . GLY A 1 122 ? 11.021 -0.414 -17.237 1.00 88.56 122 GLY A CA 1
ATOM 925 C C . GLY A 1 122 ? 11.058 1.025 -16.693 1.00 88.56 122 GLY A C 1
ATOM 926 O O . GLY A 1 122 ? 11.556 1.217 -15.582 1.00 88.56 122 GLY A O 1
ATOM 927 N N . PRO A 1 123 ? 10.514 2.030 -17.410 1.00 89.75 123 PRO A N 1
ATOM 928 C CA . PRO A 1 123 ? 10.480 3.412 -16.930 1.00 89.75 123 PRO A CA 1
ATOM 929 C C . PRO A 1 123 ? 9.742 3.586 -15.600 1.00 89.75 123 PRO A C 1
ATOM 931 O O . PRO A 1 123 ? 10.263 4.227 -14.690 1.00 89.75 123 PRO A O 1
ATOM 934 N N . GLU A 1 124 ? 8.557 2.987 -15.459 1.00 87.25 124 GLU A N 1
ATOM 935 C CA . GLU A 1 124 ? 7.779 3.058 -14.216 1.00 87.25 124 GLU A CA 1
ATOM 936 C C . GLU A 1 124 ? 8.477 2.308 -13.076 1.00 87.25 124 GLU A C 1
ATOM 938 O O . GLU A 1 124 ? 8.543 2.813 -11.956 1.00 87.25 124 GLU A O 1
ATOM 943 N N . ALA A 1 125 ? 9.076 1.147 -13.364 1.00 88.69 125 ALA A N 1
ATOM 944 C CA . ALA A 1 125 ? 9.824 0.377 -12.375 1.00 88.69 125 ALA A CA 1
ATOM 945 C C . ALA A 1 125 ? 11.022 1.161 -11.819 1.00 88.69 125 ALA A C 1
ATOM 947 O O . ALA A 1 125 ? 11.249 1.148 -10.604 1.00 88.69 125 ALA A O 1
ATOM 948 N N . LEU A 1 126 ? 11.754 1.869 -12.689 1.00 89.19 126 LEU A N 1
ATOM 949 C CA . LEU A 1 126 ? 12.874 2.725 -12.302 1.00 89.19 126 LEU A CA 1
ATOM 950 C C . LEU A 1 126 ? 12.399 3.948 -11.510 1.00 89.19 126 LEU A C 1
ATOM 952 O O . LEU A 1 126 ? 12.956 4.235 -10.452 1.00 89.19 126 LEU A O 1
ATOM 956 N N . ALA A 1 127 ? 11.361 4.641 -11.986 1.00 88.31 127 ALA A N 1
ATOM 957 C CA . ALA A 1 127 ? 10.820 5.818 -11.311 1.00 88.31 127 ALA A CA 1
ATOM 958 C C . ALA A 1 127 ? 10.306 5.478 -9.901 1.00 88.31 127 ALA A C 1
ATOM 960 O O . ALA A 1 127 ? 10.600 6.195 -8.944 1.00 88.31 127 ALA A O 1
ATOM 961 N N . ALA A 1 128 ? 9.600 4.353 -9.752 1.00 85.38 128 ALA A N 1
ATOM 962 C CA . ALA A 1 128 ? 9.124 3.869 -8.459 1.00 85.38 128 ALA A CA 1
ATOM 963 C C . ALA A 1 128 ? 10.283 3.514 -7.512 1.00 85.38 128 ALA A C 1
ATOM 965 O O . ALA A 1 128 ? 10.258 3.896 -6.339 1.00 85.38 128 ALA A O 1
ATOM 966 N N . ALA A 1 129 ? 11.327 2.847 -8.021 1.00 85.50 129 ALA A N 1
ATOM 967 C CA . ALA A 1 129 ? 12.524 2.546 -7.238 1.00 85.50 129 ALA A CA 1
ATOM 968 C C . ALA A 1 129 ? 13.207 3.837 -6.757 1.00 85.50 129 ALA A C 1
ATOM 970 O O . ALA A 1 129 ? 13.425 4.006 -5.561 1.00 85.50 129 ALA A O 1
ATOM 971 N N . GLN A 1 130 ? 13.451 4.796 -7.652 1.00 86.19 130 GLN A N 1
ATOM 972 C CA . GLN A 1 130 ? 14.085 6.075 -7.315 1.00 86.19 130 GLN A CA 1
ATOM 973 C C . GLN A 1 130 ? 13.262 6.902 -6.319 1.00 86.19 130 GLN A C 1
ATOM 975 O O . GLN A 1 130 ? 13.827 7.497 -5.401 1.00 86.19 130 GLN A O 1
ATOM 980 N N . ALA A 1 131 ? 11.932 6.913 -6.445 1.00 82.00 131 ALA A N 1
ATOM 981 C CA . ALA A 1 131 ? 11.050 7.583 -5.490 1.00 82.00 131 ALA A CA 1
ATOM 982 C C . ALA A 1 131 ? 11.161 6.976 -4.079 1.00 82.00 131 ALA A C 1
ATOM 984 O O . ALA A 1 131 ? 11.172 7.711 -3.089 1.00 82.00 131 ALA A O 1
ATOM 985 N N . SER A 1 132 ? 11.305 5.650 -3.984 1.00 78.56 132 SER A N 1
ATOM 986 C CA . SER A 1 132 ? 11.559 4.954 -2.719 1.00 78.56 132 SER A CA 1
ATOM 987 C C . SER A 1 132 ? 12.901 5.365 -2.100 1.00 78.56 132 SER A C 1
ATOM 989 O O . SER A 1 132 ? 12.973 5.615 -0.896 1.00 78.56 132 SER A O 1
ATOM 991 N N . GLN A 1 133 ? 13.953 5.487 -2.912 1.00 80.81 133 GLN A N 1
ATOM 992 C CA . GLN A 1 133 ? 15.293 5.888 -2.458 1.00 80.81 133 GLN A CA 1
ATOM 993 C C . GLN A 1 133 ? 15.370 7.359 -2.032 1.00 80.81 133 GLN A C 1
ATOM 995 O O . GLN A 1 133 ? 16.036 7.709 -1.062 1.00 80.81 133 GLN A O 1
ATOM 1000 N N . ALA A 1 134 ? 14.639 8.243 -2.716 1.00 81.00 134 ALA A N 1
ATOM 1001 C CA . ALA A 1 134 ? 14.601 9.678 -2.425 1.00 81.00 134 ALA A CA 1
ATOM 1002 C C . ALA A 1 134 ? 13.810 10.032 -1.153 1.00 81.00 134 ALA A C 1
ATOM 1004 O O . ALA A 1 134 ? 13.537 11.203 -0.867 1.00 81.00 134 ALA A O 1
ATOM 1005 N N . SER A 1 135 ? 13.406 9.039 -0.381 1.00 75.25 135 SER A N 1
ATOM 1006 C CA . SER A 1 135 ? 12.572 9.219 0.786 1.00 75.25 135 SER A CA 1
ATOM 1007 C C . SER A 1 135 ? 13.352 9.527 2.057 1.00 75.25 135 SER A C 1
ATOM 1009 O O . SER A 1 135 ? 14.555 9.301 2.165 1.00 75.25 135 SER A O 1
ATOM 1011 N N . TRP A 1 136 ? 12.654 10.031 3.073 1.00 74.62 136 TRP A N 1
ATOM 1012 C CA . TRP A 1 136 ? 13.298 10.328 4.348 1.00 74.62 136 TRP A CA 1
ATOM 1013 C C . TRP A 1 136 ? 13.761 9.067 5.097 1.00 74.62 136 TRP A C 1
ATOM 1015 O O . TRP A 1 136 ? 14.825 9.108 5.707 1.00 74.62 136 TRP A O 1
ATOM 1025 N N . ALA A 1 137 ? 13.023 7.950 5.028 1.00 72.81 137 ALA A N 1
ATOM 1026 C CA . ALA A 1 137 ? 13.429 6.712 5.701 1.00 72.81 137 ALA A CA 1
ATOM 1027 C C . ALA A 1 137 ? 14.674 6.094 5.050 1.00 72.81 137 ALA A C 1
ATOM 1029 O O . ALA A 1 137 ? 15.611 5.775 5.774 1.00 72.81 137 ALA A O 1
ATOM 1030 N N . ALA A 1 138 ? 14.736 6.027 3.714 1.00 76.56 138 ALA A N 1
ATOM 1031 C CA . ALA A 1 138 ? 15.925 5.557 2.997 1.00 76.56 138 ALA A CA 1
ATOM 1032 C C . ALA A 1 138 ? 17.150 6.456 3.256 1.00 76.56 138 ALA A C 1
ATOM 1034 O O . ALA A 1 138 ? 18.256 5.962 3.450 1.00 76.56 138 ALA A O 1
ATOM 1035 N N . ARG A 1 139 ? 16.953 7.780 3.367 1.00 77.00 139 ARG A N 1
ATOM 1036 C CA . ARG A 1 139 ? 18.028 8.718 3.746 1.00 77.00 139 ARG A CA 1
ATOM 1037 C C . ARG A 1 139 ? 18.560 8.523 5.167 1.00 77.00 139 ARG A C 1
ATOM 1039 O O . ARG A 1 139 ? 19.677 8.953 5.446 1.00 77.00 139 ARG A O 1
ATOM 1046 N N . ARG A 1 140 ? 17.753 7.979 6.081 1.00 78.50 140 ARG A N 1
ATOM 1047 C CA . ARG A 1 140 ? 18.100 7.872 7.505 1.00 78.50 140 ARG A CA 1
ATOM 1048 C C . ARG A 1 140 ? 18.601 6.483 7.890 1.00 78.50 140 ARG A C 1
ATOM 1050 O O . ARG A 1 140 ? 19.382 6.382 8.831 1.00 78.50 140 ARG A O 1
ATOM 1057 N N . ASP A 1 141 ? 18.164 5.451 7.179 1.00 76.25 141 ASP A N 1
ATOM 1058 C CA . ASP A 1 141 ? 18.555 4.069 7.424 1.00 76.25 141 ASP A CA 1
ATOM 1059 C C . ASP A 1 141 ? 18.831 3.341 6.092 1.00 76.25 141 ASP A C 1
ATOM 1061 O O . ASP A 1 141 ? 17.899 3.091 5.317 1.00 76.25 141 ASP A O 1
ATOM 1065 N N . PRO A 1 142 ? 20.100 2.969 5.827 1.00 76.12 142 PRO A N 1
ATOM 1066 C CA . PRO A 1 142 ? 20.494 2.230 4.630 1.00 76.12 142 PRO A CA 1
ATOM 1067 C C . PRO A 1 142 ? 19.760 0.900 4.435 1.00 76.12 142 PRO A C 1
ATOM 1069 O O . PRO A 1 142 ? 19.650 0.434 3.299 1.00 76.12 142 PRO A O 1
ATOM 1072 N N . PHE A 1 143 ? 19.234 0.285 5.502 1.00 77.88 143 PHE A N 1
ATOM 1073 C CA . PHE A 1 143 ? 18.417 -0.922 5.388 1.00 77.88 143 PHE A CA 1
ATOM 1074 C C . PHE A 1 143 ? 17.218 -0.690 4.457 1.00 77.88 143 PHE A C 1
ATOM 1076 O O . PHE A 1 143 ? 16.949 -1.520 3.589 1.00 77.88 143 PHE A O 1
ATOM 1083 N N . PHE A 1 144 ? 16.569 0.475 4.559 1.00 70.75 144 PHE A N 1
ATOM 1084 C CA . PHE A 1 144 ? 15.414 0.839 3.733 1.00 70.75 144 PHE A CA 1
ATOM 1085 C C . PHE A 1 144 ? 15.785 1.314 2.319 1.00 70.75 144 PHE A C 1
ATOM 1087 O O . PHE A 1 144 ? 14.943 1.280 1.422 1.00 70.75 144 PHE A O 1
ATOM 1094 N N . ASP A 1 145 ? 17.034 1.722 2.090 1.00 77.38 145 ASP A N 1
ATOM 1095 C CA . ASP A 1 145 ? 17.531 2.111 0.763 1.00 77.38 145 ASP A CA 1
ATOM 1096 C C . ASP A 1 145 ? 18.000 0.903 -0.067 1.00 77.38 145 ASP A C 1
ATOM 1098 O O . ASP A 1 145 ? 17.811 0.845 -1.286 1.00 77.38 145 ASP A O 1
ATOM 1102 N N . SER A 1 146 ? 18.567 -0.111 0.595 1.00 79.19 146 SER A N 1
ATOM 1103 C CA . SER A 1 146 ? 19.201 -1.258 -0.065 1.00 79.19 146 SER A CA 1
ATOM 1104 C C . SER A 1 146 ? 18.336 -1.978 -1.121 1.00 79.19 146 SER A C 1
ATOM 1106 O O . SER A 1 146 ? 18.862 -2.263 -2.203 1.00 79.19 146 SER A O 1
ATOM 1108 N N . PRO A 1 147 ? 17.017 -2.214 -0.933 1.00 79.50 147 PRO A N 1
ATOM 1109 C CA . PRO A 1 147 ? 16.209 -2.884 -1.949 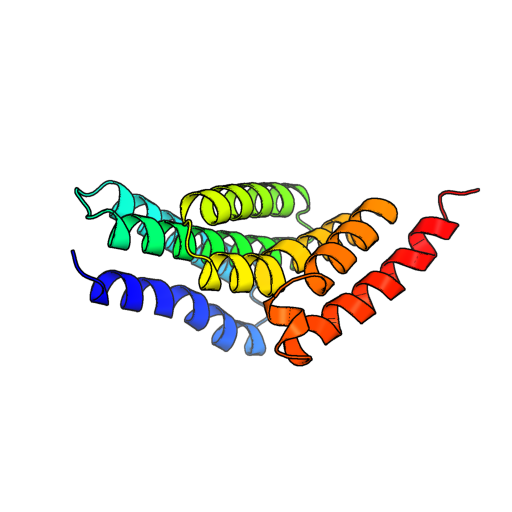1.00 79.50 147 PRO A CA 1
ATOM 1110 C C . PRO A 1 147 ? 15.883 -1.958 -3.130 1.00 79.50 147 PRO A C 1
ATOM 1112 O O . PRO A 1 147 ? 15.648 -2.442 -4.237 1.00 79.50 147 PRO A O 1
ATOM 1115 N N . GLY A 1 148 ? 15.883 -0.636 -2.913 1.00 80.06 148 GLY A N 1
ATOM 1116 C CA . GLY A 1 148 ? 15.683 0.364 -3.961 1.00 80.06 148 GLY A CA 1
ATOM 1117 C C . GLY A 1 148 ? 16.807 0.337 -4.997 1.00 80.06 148 GLY A C 1
ATOM 1118 O O . GLY A 1 148 ? 16.524 0.300 -6.194 1.00 80.06 148 GLY A O 1
ATOM 1119 N N . HIS A 1 149 ? 18.066 0.229 -4.555 1.00 83.62 149 HIS A N 1
ATOM 1120 C CA . HIS A 1 149 ? 19.219 0.072 -5.451 1.00 83.62 149 HIS A CA 1
ATOM 1121 C C . HIS A 1 149 ? 19.112 -1.170 -6.340 1.00 83.62 149 HIS A C 1
ATOM 1123 O O . HIS A 1 149 ? 19.313 -1.090 -7.554 1.00 83.62 149 HIS A O 1
ATOM 1129 N N . VAL A 1 150 ? 18.762 -2.317 -5.749 1.00 86.75 150 VAL A N 1
ATOM 1130 C CA . VAL A 1 150 ? 18.591 -3.572 -6.495 1.00 86.75 150 VAL A CA 1
ATOM 1131 C C . VAL A 1 150 ? 17.496 -3.419 -7.550 1.00 86.75 150 VAL A C 1
ATOM 1133 O O . VAL A 1 150 ? 17.690 -3.797 -8.703 1.00 86.75 150 VAL A O 1
ATOM 1136 N N . ARG A 1 151 ? 16.356 -2.817 -7.198 1.00 84.44 151 ARG A N 1
ATOM 1137 C CA . ARG A 1 151 ? 15.236 -2.651 -8.137 1.00 84.44 151 ARG A CA 1
ATOM 1138 C C . ARG A 1 151 ? 15.517 -1.647 -9.242 1.00 84.44 151 ARG A C 1
ATOM 1140 O O . ARG A 1 151 ? 15.162 -1.914 -10.388 1.00 84.44 151 ARG A O 1
ATOM 1147 N N . ALA A 1 152 ? 16.210 -0.553 -8.936 1.00 86.19 152 ALA A N 1
ATOM 1148 C CA . ALA A 1 152 ? 16.680 0.377 -9.954 1.00 86.19 152 ALA A CA 1
ATOM 1149 C C . ALA A 1 152 ? 17.582 -0.342 -10.973 1.00 86.19 152 ALA A C 1
ATOM 1151 O O . ALA A 1 152 ? 17.366 -0.210 -12.176 1.00 86.19 152 ALA A O 1
ATOM 1152 N N . ALA A 1 153 ? 18.520 -1.178 -10.512 1.00 86.12 153 ALA A N 1
ATOM 1153 C CA . ALA A 1 153 ? 19.380 -1.971 -11.392 1.00 86.12 153 ALA A CA 1
ATOM 1154 C C . ALA A 1 153 ? 18.592 -2.989 -12.240 1.00 86.12 153 ALA A C 1
ATOM 1156 O O . ALA A 1 153 ? 18.847 -3.117 -13.437 1.00 86.12 153 ALA A O 1
ATOM 1157 N N . LEU A 1 154 ? 17.596 -3.669 -11.660 1.00 85.00 154 LEU A N 1
ATOM 1158 C CA . LEU A 1 154 ? 16.729 -4.619 -12.376 1.00 85.00 154 LEU A CA 1
ATOM 1159 C C . LEU A 1 154 ? 15.819 -3.956 -13.425 1.00 85.00 154 LEU A C 1
ATOM 1161 O O . LEU A 1 154 ? 15.363 -4.629 -14.352 1.00 85.00 154 LEU A O 1
ATOM 1165 N N . ALA A 1 155 ? 15.546 -2.656 -13.306 1.00 82.38 155 ALA A N 1
ATOM 1166 C CA . ALA A 1 155 ? 14.754 -1.908 -14.281 1.00 82.38 155 ALA A CA 1
ATOM 1167 C C . ALA A 1 155 ? 15.559 -1.509 -15.535 1.00 82.38 155 ALA A C 1
ATOM 1169 O O . ALA A 1 155 ? 14.975 -1.334 -16.606 1.00 82.38 155 ALA A O 1
ATOM 1170 N N . VAL A 1 156 ? 16.892 -1.411 -15.440 1.00 76.31 156 VAL A N 1
ATOM 1171 C CA . VAL A 1 156 ? 17.764 -0.962 -16.543 1.00 76.31 156 VAL A CA 1
ATOM 1172 C C . VAL A 1 156 ? 17.695 -1.870 -17.783 1.00 76.31 156 VAL A C 1
ATOM 1174 O O . VAL A 1 156 ? 17.517 -1.337 -18.878 1.00 76.31 156 VAL A O 1
ATOM 1177 N N . PRO A 1 157 ? 17.750 -3.213 -17.682 1.00 72.12 157 PRO A N 1
ATOM 1178 C CA . PRO A 1 157 ? 17.603 -4.079 -18.855 1.00 72.12 157 PRO A CA 1
ATOM 1179 C C . PRO A 1 157 ? 16.263 -3.899 -19.590 1.00 72.12 157 PRO A C 1
ATOM 1181 O O . PRO A 1 157 ? 16.218 -3.961 -20.818 1.00 72.12 157 PRO A O 1
ATOM 1184 N N . ALA A 1 158 ? 15.174 -3.613 -18.864 1.00 65.19 158 ALA A N 1
ATOM 1185 C CA . ALA A 1 158 ? 13.851 -3.375 -19.452 1.00 65.19 158 ALA A CA 1
ATOM 1186 C C . ALA A 1 158 ? 13.765 -2.047 -20.237 1.00 65.19 158 ALA A C 1
ATOM 1188 O O . ALA A 1 158 ? 12.961 -1.926 -21.162 1.00 65.19 158 ALA A O 1
ATOM 1189 N N . LEU A 1 159 ? 14.619 -1.068 -19.915 1.00 62.88 159 LEU A N 1
ATOM 1190 C CA . LEU A 1 159 ? 14.782 0.172 -20.689 1.00 62.88 159 LEU A CA 1
ATOM 1191 C C . LEU A 1 159 ? 15.571 -0.038 -21.990 1.00 62.88 159 LEU A C 1
ATOM 1193 O O . LEU A 1 159 ? 15.420 0.738 -22.930 1.00 62.88 159 LEU A O 1
ATOM 1197 N N . GLY A 1 160 ? 16.421 -1.069 -22.045 1.00 59.03 160 GLY A N 1
ATOM 1198 C CA . GLY A 1 160 ? 17.144 -1.461 -23.257 1.00 59.03 160 GLY A CA 1
ATOM 1199 C C . GLY A 1 160 ? 16.240 -2.183 -24.257 1.00 59.03 160 GLY A C 1
ATOM 1200 O O . GLY A 1 160 ? 16.250 -1.853 -25.434 1.00 59.03 160 GLY A O 1
ATOM 1201 N N . ALA A 1 161 ? 15.386 -3.089 -23.772 1.00 56.44 161 ALA A N 1
ATOM 1202 C CA . ALA A 1 161 ? 14.466 -3.883 -24.598 1.00 56.44 161 ALA A CA 1
ATOM 1203 C C . ALA A 1 161 ? 13.283 -3.095 -25.206 1.00 56.44 161 ALA A C 1
ATOM 1205 O O . ALA A 1 161 ? 12.501 -3.658 -25.961 1.00 56.44 161 ALA A O 1
ATOM 1206 N N . SER A 1 162 ? 13.114 -1.820 -24.846 1.00 51.62 162 SER A N 1
ATOM 1207 C CA . SER A 1 162 ? 12.085 -0.915 -25.390 1.00 51.62 162 SER A CA 1
ATOM 1208 C C . SER A 1 162 ? 12.626 0.030 -26.474 1.00 51.62 162 SER A C 1
ATOM 1210 O O . SER A 1 162 ? 11.896 0.900 -26.945 1.00 51.62 162 SER A O 1
ATOM 1212 N N . ARG A 1 163 ? 13.90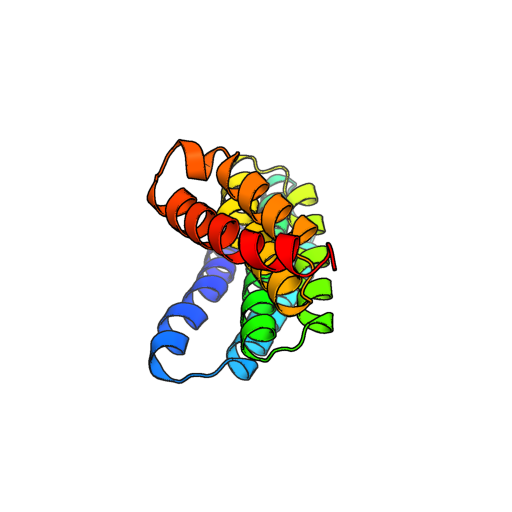8 -0.112 -26.847 1.00 49.16 163 ARG A N 1
ATOM 1213 C CA . ARG A 1 163 ? 14.596 0.715 -27.856 1.00 49.16 163 ARG A CA 1
ATOM 1214 C C . ARG A 1 163 ? 14.885 -0.020 -29.174 1.00 49.16 163 ARG A C 1
ATOM 1216 O O . ARG A 1 163 ? 15.516 0.588 -30.037 1.00 49.16 163 ARG A O 1
ATOM 1223 N N . ASP A 1 164 ? 14.386 -1.245 -29.319 1.00 43.25 164 ASP A N 1
ATOM 1224 C CA . ASP A 1 164 ? 14.413 -2.067 -30.539 1.00 43.25 164 ASP A CA 1
ATOM 1225 C C . ASP A 1 164 ? 12.986 -2.247 -31.082 1.00 43.25 164 ASP A C 1
ATOM 1227 O O . ASP A 1 164 ? 12.824 -2.290 -32.323 1.00 43.25 164 ASP A O 1
#